Protein AF-A0A1I5XXB7-F1 (afdb_monomer)

Structure (mmCIF, N/CA/C/O backbone):
data_AF-A0A1I5XXB7-F1
#
_entry.id   AF-A0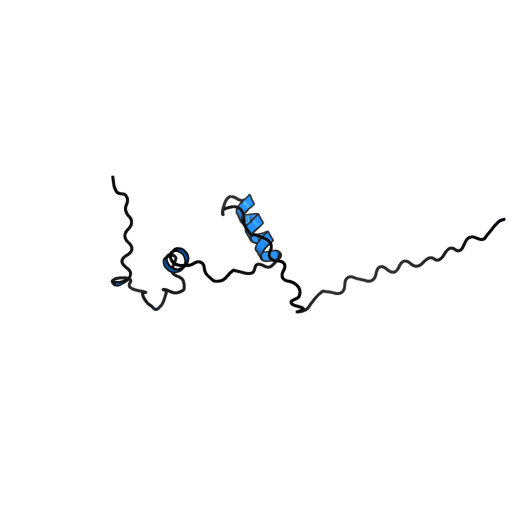A1I5XXB7-F1
#
loop_
_atom_site.group_PDB
_atom_site.id
_atom_site.type_symbol
_atom_site.label_atom_id
_atom_site.label_alt_id
_atom_site.label_comp_id
_atom_site.label_asym_id
_atom_site.label_entity_id
_atom_site.label_seq_id
_atom_site.pdbx_PDB_ins_code
_atom_site.Cartn_x
_atom_site.Cartn_y
_atom_site.Cartn_z
_atom_site.occupancy
_atom_site.B_iso_or_equiv
_atom_site.auth_seq_id
_atom_site.auth_comp_id
_atom_site.auth_asym_id
_atom_site.auth_atom_id
_atom_site.pdbx_PDB_model_num
ATOM 1 N N . MET A 1 1 ? -28.141 0.785 5.352 1.00 44.16 1 MET A N 1
ATOM 2 C CA . MET A 1 1 ? -27.498 -0.539 5.252 1.00 44.16 1 MET A CA 1
ATOM 3 C C . MET A 1 1 ? -26.033 -0.236 5.371 1.00 44.16 1 MET A C 1
ATOM 5 O O . MET A 1 1 ? -25.470 0.345 4.453 1.00 44.16 1 MET A O 1
ATOM 9 N N . ASP A 1 2 ? -25.494 -0.471 6.555 1.00 70.81 2 ASP A N 1
ATOM 10 C CA . ASP A 1 2 ? -24.186 0.022 6.954 1.00 70.81 2 ASP A CA 1
ATOM 11 C C . ASP A 1 2 ? -23.234 -1.173 6.949 1.00 70.81 2 ASP A C 1
ATOM 13 O O . ASP A 1 2 ? -23.117 -1.897 7.936 1.00 70.81 2 ASP A O 1
ATOM 17 N N . ASP A 1 3 ? -22.605 -1.409 5.795 1.00 82.19 3 ASP A N 1
ATOM 18 C CA . ASP A 1 3 ? -21.538 -2.399 5.591 1.00 82.19 3 ASP A CA 1
ATOM 19 C C . ASP A 1 3 ? -20.208 -1.864 6.154 1.00 82.19 3 ASP A C 1
ATOM 21 O O . ASP A 1 3 ? -19.216 -1.658 5.452 1.00 82.19 3 ASP A O 1
ATOM 25 N N . THR A 1 4 ? -20.202 -1.555 7.450 1.00 84.38 4 THR A N 1
ATOM 26 C CA . THR A 1 4 ? -19.033 -0.987 8.127 1.00 84.38 4 THR A CA 1
ATOM 27 C C . THR A 1 4 ? -18.162 -2.103 8.694 1.00 84.38 4 THR A C 1
ATOM 29 O O . THR A 1 4 ? -18.508 -2.738 9.690 1.00 84.38 4 THR A O 1
ATOM 32 N N . LEU A 1 5 ? -16.993 -2.315 8.086 1.00 84.06 5 LEU A N 1
ATOM 33 C CA . LEU A 1 5 ? -15.933 -3.161 8.634 1.00 84.06 5 LEU A CA 1
ATOM 34 C C . LEU A 1 5 ? -15.199 -2.413 9.763 1.00 84.06 5 LEU A C 1
ATOM 36 O O . LEU A 1 5 ? -14.614 -1.357 9.527 1.00 84.06 5 LEU A O 1
ATOM 40 N N . ILE A 1 6 ? -15.188 -2.979 10.974 1.00 88.44 6 ILE A N 1
ATOM 41 C CA . ILE A 1 6 ? -14.435 -2.458 12.128 1.00 88.44 6 ILE A CA 1
ATOM 42 C C . ILE A 1 6 ? -13.252 -3.387 12.417 1.00 88.44 6 ILE A C 1
ATOM 44 O O . ILE A 1 6 ? -13.439 -4.585 12.630 1.00 88.44 6 ILE A O 1
ATOM 48 N N . ILE A 1 7 ? -12.041 -2.828 12.453 1.00 89.00 7 ILE A N 1
ATOM 49 C CA . ILE A 1 7 ? -10.812 -3.545 12.816 1.00 89.00 7 ILE A CA 1
ATOM 50 C C . ILE A 1 7 ? -10.439 -3.178 14.255 1.00 89.00 7 ILE A C 1
ATOM 52 O O . ILE A 1 7 ? -10.097 -2.031 14.534 1.00 89.00 7 ILE A O 1
ATOM 56 N N . ASP A 1 8 ? -10.493 -4.158 15.159 1.00 90.94 8 ASP A N 1
ATOM 57 C CA . ASP A 1 8 ? -10.096 -4.001 16.562 1.00 90.94 8 ASP A CA 1
ATOM 58 C C . ASP A 1 8 ? -8.646 -4.464 16.767 1.00 90.94 8 ASP A C 1
ATOM 60 O O . ASP A 1 8 ? -8.351 -5.651 16.946 1.00 90.94 8 ASP A O 1
ATOM 64 N N . CYS A 1 9 ? -7.725 -3.502 16.730 1.00 90.81 9 CYS A N 1
ATOM 65 C CA . CYS A 1 9 ? -6.306 -3.752 16.952 1.00 90.81 9 CYS A CA 1
ATOM 66 C C . CYS A 1 9 ? -5.986 -4.175 18.395 1.00 90.81 9 CYS A C 1
ATOM 68 O O . CYS A 1 9 ? -4.945 -4.800 18.600 1.00 90.81 9 CYS A O 1
ATOM 70 N N . ASP A 1 10 ? -6.835 -3.876 19.384 1.00 91.31 10 ASP A N 1
ATOM 71 C CA . ASP A 1 10 ? -6.574 -4.217 20.787 1.00 91.31 10 ASP A CA 1
ATOM 72 C C . ASP A 1 10 ? -6.806 -5.704 21.080 1.00 91.31 10 ASP A C 1
ATOM 74 O O . ASP A 1 10 ? -6.163 -6.261 21.972 1.00 91.31 10 ASP A O 1
ATOM 78 N N . ARG A 1 11 ? -7.644 -6.375 20.280 1.00 92.12 11 ARG A N 1
ATOM 79 C CA . ARG A 1 11 ? -7.894 -7.824 20.364 1.00 92.12 11 ARG A CA 1
ATOM 80 C C . ARG A 1 11 ? -7.110 -8.654 19.335 1.00 92.12 11 ARG A C 1
ATOM 82 O O . ARG A 1 11 ? -7.296 -9.868 19.244 1.00 92.12 11 ARG A O 1
ATOM 89 N N . CYS A 1 12 ? -6.245 -8.034 18.535 1.00 92.25 12 CYS A N 1
ATOM 90 C CA . CYS A 1 12 ? -5.501 -8.745 17.498 1.00 92.25 12 CYS A CA 1
ATOM 91 C C . CYS A 1 12 ? -4.468 -9.709 18.115 1.00 92.25 12 CYS A C 1
ATOM 93 O O . CYS A 1 12 ? -3.550 -9.287 18.814 1.00 92.25 12 CYS A O 1
ATOM 95 N N . ALA A 1 13 ? -4.592 -11.010 17.825 1.00 94.19 13 ALA A N 1
ATOM 96 C CA . ALA A 1 13 ? -3.742 -12.059 18.402 1.00 94.19 13 ALA A CA 1
ATOM 97 C C . ALA A 1 13 ? -2.257 -11.966 17.998 1.00 94.19 13 ALA A C 1
ATOM 99 O O . ALA A 1 13 ? -1.413 -12.558 18.659 1.00 94.19 13 ALA A O 1
ATOM 100 N N . VAL A 1 14 ? -1.950 -11.232 16.925 1.00 92.50 14 VAL A N 1
ATOM 101 C CA . VAL A 1 14 ? -0.587 -11.020 16.403 1.00 92.50 14 VAL A CA 1
ATOM 102 C C . VAL A 1 14 ? -0.134 -9.560 16.536 1.00 92.50 14 VAL A C 1
ATOM 104 O O . VAL A 1 14 ? 0.794 -9.122 15.851 1.00 92.50 14 VAL A O 1
ATOM 107 N N . ARG A 1 15 ? -0.824 -8.768 17.373 1.00 90.88 15 ARG A N 1
ATOM 108 C CA . ARG A 1 15 ? -0.480 -7.362 17.611 1.00 90.88 15 ARG A CA 1
ATOM 109 C C . ARG A 1 15 ? 0.955 -7.261 18.130 1.00 90.88 15 ARG A C 1
ATOM 111 O O . ARG A 1 15 ? 1.333 -7.964 19.058 1.00 90.88 15 ARG A O 1
ATOM 118 N N . GLY A 1 16 ? 1.724 -6.338 17.565 1.00 87.06 16 GLY A N 1
ATOM 119 C CA . GLY A 1 16 ? 3.153 -6.197 17.835 1.00 87.06 16 GLY A CA 1
ATOM 120 C C . GLY A 1 16 ? 3.966 -7.050 16.871 1.00 87.06 16 GLY A C 1
ATOM 121 O O . GLY A 1 16 ? 4.641 -6.492 16.011 1.00 87.06 16 GLY A O 1
ATOM 122 N N . ASP A 1 17 ? 3.821 -8.371 16.953 1.00 93.25 17 ASP A N 1
ATOM 123 C CA . ASP A 1 17 ? 4.665 -9.328 16.226 1.00 93.25 17 ASP A CA 1
ATOM 124 C C . ASP A 1 17 ? 4.549 -9.215 14.699 1.00 93.25 17 ASP A C 1
ATOM 126 O O . ASP A 1 17 ? 5.557 -9.236 13.998 1.00 93.25 17 ASP A O 1
ATOM 130 N N . ALA A 1 18 ? 3.329 -9.055 14.176 1.00 90.06 18 ALA A N 1
ATOM 131 C CA . ALA A 1 18 ? 3.070 -8.987 12.732 1.00 90.06 18 ALA A CA 1
ATOM 132 C C . ALA A 1 18 ? 2.570 -7.611 12.264 1.00 90.06 18 ALA A C 1
ATOM 134 O O . ALA A 1 18 ? 2.185 -7.442 11.108 1.00 90.06 18 ALA A O 1
ATOM 135 N N . CYS A 1 19 ? 2.549 -6.602 13.142 1.00 88.31 19 CYS A N 1
ATOM 136 C CA . CYS A 1 19 ? 1.997 -5.287 12.799 1.00 88.31 19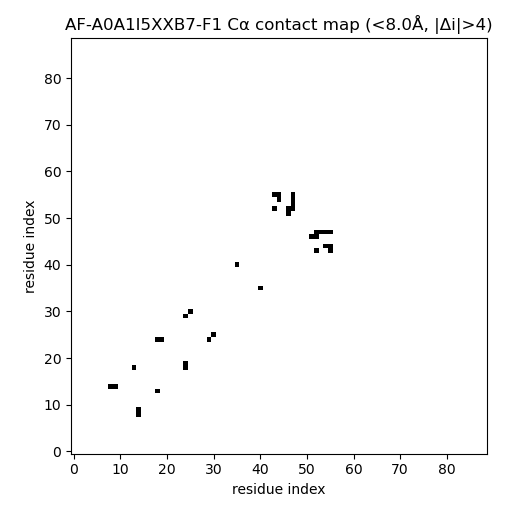 CYS A CA 1
ATOM 137 C C . CYS A 1 19 ? 2.747 -4.611 11.643 1.00 88.31 19 CYS A C 1
ATOM 139 O O . CYS A 1 19 ? 2.115 -3.937 10.833 1.00 88.31 19 CYS A O 1
ATOM 141 N N . ALA A 1 20 ? 4.062 -4.816 11.529 1.00 83.88 20 ALA A N 1
ATOM 142 C CA . ALA A 1 20 ? 4.868 -4.222 10.461 1.00 83.88 20 ALA A CA 1
ATOM 143 C C . ALA A 1 20 ? 4.479 -4.714 9.053 1.00 83.88 20 ALA A C 1
ATOM 145 O O . ALA A 1 20 ? 4.676 -3.982 8.089 1.00 83.88 20 ALA A O 1
ATOM 146 N N . ASP A 1 21 ? 3.887 -5.908 8.953 1.00 84.75 21 ASP A N 1
ATOM 147 C CA . ASP A 1 21 ? 3.474 -6.546 7.694 1.00 84.75 21 ASP A CA 1
ATOM 148 C C . ASP A 1 21 ? 1.937 -6.620 7.546 1.00 84.75 21 ASP A C 1
ATOM 150 O O . ASP A 1 21 ? 1.384 -7.246 6.645 1.00 84.75 21 ASP A O 1
ATOM 154 N N . CYS A 1 22 ? 1.192 -5.976 8.450 1.00 88.69 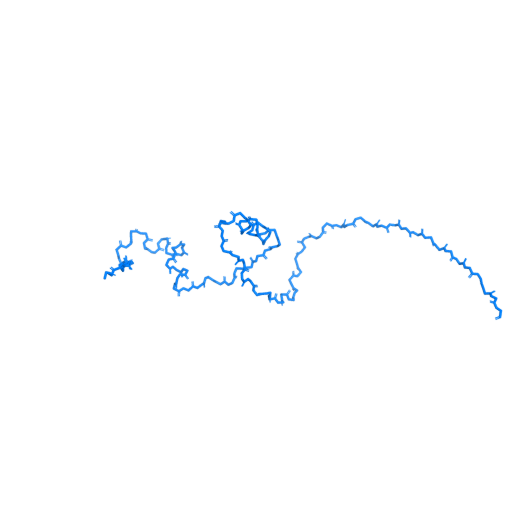22 CYS A N 1
ATOM 155 C CA . CYS A 1 22 ? -0.263 -5.928 8.378 1.00 88.69 22 CYS A CA 1
ATOM 156 C C . CYS A 1 22 ? -0.729 -4.903 7.333 1.00 88.69 22 CYS A C 1
ATOM 158 O O . CYS A 1 22 ? -0.234 -3.777 7.289 1.00 88.69 22 CYS A O 1
ATOM 160 N N . VAL A 1 23 ? -1.783 -5.226 6.573 1.00 87.12 23 VAL A N 1
ATOM 161 C CA . VAL A 1 23 ? -2.411 -4.303 5.603 1.00 87.12 23 VAL A CA 1
ATOM 162 C C . VAL A 1 23 ? -2.827 -2.959 6.219 1.00 87.12 23 VAL A C 1
ATOM 164 O O . VAL A 1 23 ? -2.785 -1.930 5.549 1.00 87.12 23 VAL A O 1
ATOM 167 N N . VAL A 1 24 ? -3.184 -2.940 7.510 1.00 88.50 24 VAL A N 1
ATOM 168 C CA . VAL A 1 24 ? -3.571 -1.715 8.231 1.00 88.50 24 VAL A CA 1
ATOM 169 C C . VAL A 1 24 ? -2.427 -0.702 8.263 1.00 88.50 24 VAL A C 1
ATOM 171 O O . VAL A 1 24 ? -2.679 0.495 8.164 1.00 88.50 24 VAL A O 1
ATOM 174 N N . SER A 1 25 ? -1.177 -1.162 8.332 1.00 84.38 25 SER A N 1
ATOM 175 C CA . SER A 1 25 ? -0.008 -0.283 8.319 1.00 84.38 25 SER A CA 1
ATOM 176 C C . SER A 1 25 ? 0.077 0.500 7.012 1.00 84.38 25 SER A C 1
ATOM 178 O O . SER A 1 25 ? 0.252 1.711 7.057 1.00 84.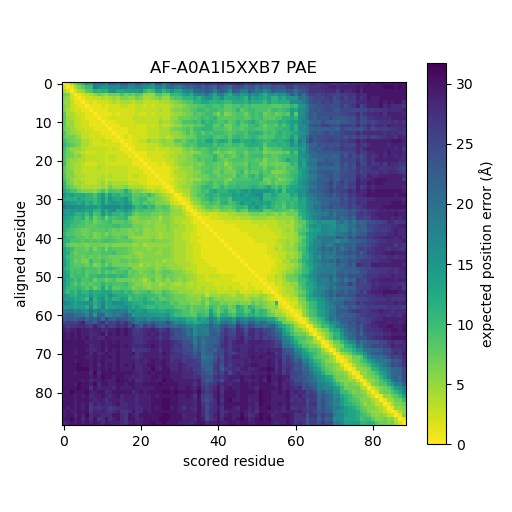38 25 SER A O 1
ATOM 180 N N . VAL A 1 26 ? -0.185 -0.149 5.871 1.00 84.75 26 VAL A N 1
ATOM 18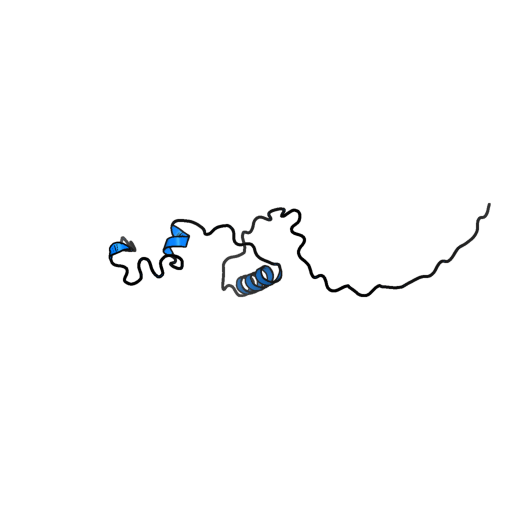1 C CA . VAL A 1 26 ? -0.240 0.506 4.550 1.00 84.75 26 VAL A CA 1
ATOM 182 C C . VAL A 1 26 ? -1.388 1.517 4.464 1.00 84.75 26 VAL A C 1
ATOM 184 O O . VAL A 1 26 ? -1.238 2.573 3.851 1.00 84.75 26 VAL A O 1
ATOM 187 N N . LEU A 1 27 ? -2.536 1.217 5.083 1.00 86.38 27 LEU A N 1
ATOM 188 C CA . LEU A 1 27 ? -3.694 2.119 5.094 1.00 86.38 27 LEU A CA 1
ATOM 189 C C . LEU A 1 27 ? -3.458 3.375 5.945 1.00 86.38 27 LEU A C 1
ATOM 191 O O . LEU A 1 27 ? -3.954 4.444 5.597 1.00 86.38 27 LEU A O 1
ATOM 195 N N . LEU A 1 28 ? -2.727 3.250 7.057 1.00 85.00 28 LEU A N 1
ATOM 196 C CA . LEU A 1 28 ? -2.428 4.364 7.963 1.00 85.00 28 LEU A CA 1
ATOM 197 C C . LEU A 1 28 ? -1.184 5.165 7.548 1.00 85.00 28 LEU A C 1
ATOM 199 O O . LEU A 1 28 ? -1.012 6.299 7.991 1.00 85.00 28 LEU A O 1
ATOM 203 N N . GLY A 1 29 ? -0.339 4.609 6.682 1.00 80.56 29 GLY A N 1
ATOM 204 C CA . GLY A 1 29 ? 0.794 5.300 6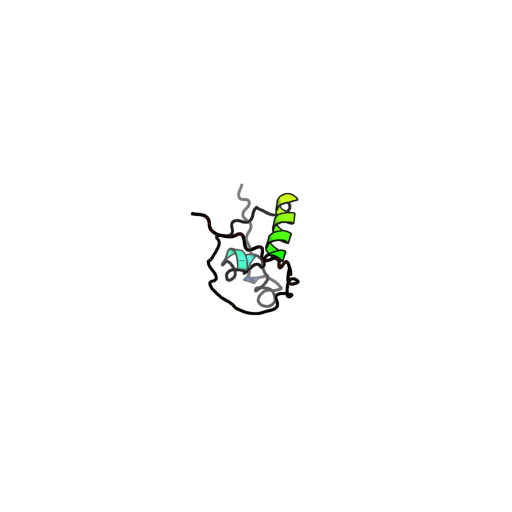.085 1.00 80.56 29 GLY A CA 1
ATOM 205 C C . GLY A 1 29 ? 1.419 4.464 4.979 1.00 80.56 29 GLY A C 1
ATOM 206 O O . GLY A 1 29 ? 1.727 3.289 5.172 1.00 80.56 29 GLY A O 1
ATOM 207 N N . ALA A 1 30 ? 1.642 5.073 3.814 1.00 71.75 30 ALA A N 1
ATOM 208 C CA . ALA A 1 30 ? 2.399 4.396 2.774 1.00 71.75 30 ALA A CA 1
ATOM 209 C C . ALA A 1 30 ? 3.810 4.082 3.309 1.00 71.75 30 ALA A C 1
ATOM 211 O O . ALA A 1 30 ? 4.420 4.955 3.940 1.00 71.75 30 ALA A O 1
ATOM 212 N N . PRO A 1 31 ? 4.344 2.872 3.068 1.00 67.56 31 PRO A N 1
ATOM 213 C CA . PRO A 1 31 ? 5.753 2.615 3.326 1.00 67.56 31 PRO A CA 1
ATOM 214 C C . PRO A 1 31 ? 6.621 3.645 2.576 1.00 67.56 31 PRO A C 1
A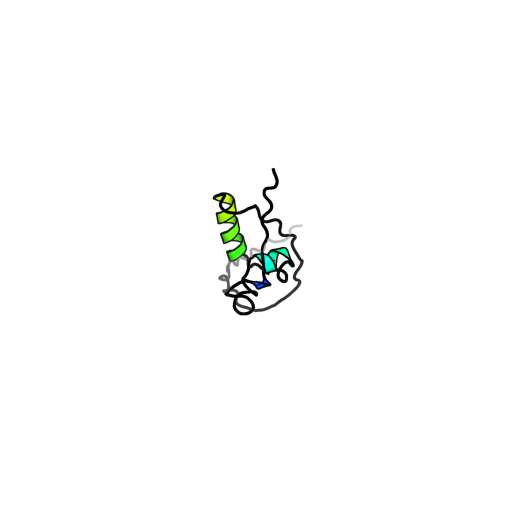TOM 216 O O . PRO A 1 31 ? 6.162 4.219 1.579 1.00 67.56 31 PRO A O 1
ATOM 219 N N . PRO A 1 32 ? 7.859 3.911 3.045 1.00 70.50 32 PRO A N 1
ATOM 220 C CA . PRO A 1 32 ? 8.782 4.779 2.319 1.00 70.50 32 PRO A CA 1
ATOM 221 C C . PRO A 1 32 ? 8.876 4.322 0.860 1.00 70.50 32 PRO A C 1
ATOM 223 O O . PRO A 1 32 ? 8.749 3.127 0.586 1.00 70.50 32 PRO A O 1
ATOM 226 N N . ALA A 1 33 ? 9.031 5.285 -0.056 1.00 72.50 33 ALA A N 1
ATOM 227 C CA . ALA A 1 33 ? 8.977 5.048 -1.497 1.00 72.50 33 ALA A CA 1
ATOM 228 C C . ALA A 1 33 ? 9.753 3.780 -1.877 1.00 72.50 33 ALA A C 1
ATOM 230 O O . ALA A 1 33 ? 10.930 3.638 -1.545 1.00 72.50 33 ALA A O 1
ATOM 231 N N . VAL A 1 34 ? 9.058 2.845 -2.525 1.00 73.88 34 VAL A N 1
ATOM 232 C CA . VAL A 1 34 ? 9.675 1.610 -2.998 1.00 73.88 34 VAL A CA 1
ATOM 233 C C . VAL A 1 34 ? 10.382 1.952 -4.303 1.00 73.88 34 VAL A C 1
ATOM 235 O O . VAL A 1 34 ? 9.738 2.387 -5.259 1.00 73.88 34 VAL A O 1
ATOM 238 N N . GLU A 1 35 ? 11.698 1.778 -4.322 1.00 80.38 35 GLU A N 1
ATOM 239 C CA . GLU A 1 35 ? 12.523 1.874 -5.526 1.00 80.38 35 GLU A CA 1
ATOM 240 C C . GLU A 1 35 ? 12.424 0.564 -6.298 1.00 80.38 35 GLU A C 1
ATOM 242 O O . GLU A 1 35 ? 12.494 -0.505 -5.698 1.00 80.38 35 GLU A O 1
ATOM 247 N N . TRP A 1 36 ? 12.167 0.663 -7.601 1.00 85.00 36 TRP A N 1
ATOM 248 C CA . TRP A 1 36 ? 11.930 -0.492 -8.463 1.00 85.00 36 TRP A CA 1
ATOM 249 C C . TRP A 1 36 ? 12.967 -0.482 -9.567 1.00 85.00 36 TRP A C 1
ATOM 251 O O . TRP A 1 36 ? 13.078 0.511 -10.299 1.00 85.00 36 TRP A O 1
ATOM 261 N N . ASP A 1 37 ? 13.683 -1.586 -9.718 1.00 87.56 37 ASP A N 1
ATOM 262 C CA . ASP A 1 37 ? 14.568 -1.761 -10.857 1.00 87.56 37 ASP A CA 1
ATOM 263 C C . ASP A 1 37 ? 13.775 -2.035 -12.152 1.00 87.56 37 ASP A C 1
ATOM 265 O O . ASP A 1 37 ? 12.542 -2.140 -12.177 1.00 87.56 37 ASP A O 1
ATOM 269 N N . ASP A 1 38 ? 14.478 -2.089 -13.283 1.00 89.69 38 ASP A N 1
ATOM 270 C CA . ASP A 1 38 ? 13.827 -2.278 -14.578 1.00 89.69 38 ASP A CA 1
ATOM 271 C C . ASP A 1 38 ? 13.217 -3.676 -14.760 1.00 89.69 38 ASP A C 1
ATOM 273 O O . ASP A 1 38 ? 12.261 -3.823 -15.529 1.00 89.69 38 ASP A O 1
ATOM 277 N N . ASP A 1 39 ? 13.741 -4.696 -14.080 1.00 92.88 39 ASP A N 1
ATOM 278 C CA . ASP A 1 39 ? 13.235 -6.065 -14.157 1.00 92.88 39 ASP A CA 1
ATOM 279 C C . ASP A 1 39 ? 11.931 -6.188 -13.357 1.00 92.88 39 ASP A C 1
ATOM 281 O O . ASP A 1 39 ? 10.933 -6.696 -13.877 1.00 92.88 39 ASP A O 1
ATOM 285 N N . GLU A 1 40 ? 11.886 -5.627 -12.149 1.00 92.50 40 GLU A N 1
ATOM 286 C CA . GLU A 1 40 ? 10.693 -5.539 -11.301 1.00 92.50 40 GLU A CA 1
ATOM 287 C C . GLU A 1 40 ? 9.572 -4.757 -11.995 1.00 92.50 40 GLU A C 1
ATOM 289 O O . GLU A 1 40 ? 8.411 -5.183 -12.040 1.00 92.50 40 GLU A O 1
ATOM 294 N N . ARG A 1 41 ? 9.921 -3.636 -12.632 1.00 91.12 41 ARG A N 1
ATOM 295 C CA . ARG A 1 41 ? 8.969 -2.812 -13.387 1.00 91.12 41 ARG A CA 1
ATOM 296 C C . ARG A 1 41 ? 8.394 -3.562 -14.587 1.00 91.12 41 ARG A C 1
ATOM 298 O O . ARG A 1 41 ? 7.201 -3.431 -14.876 1.00 91.12 41 ARG A O 1
ATOM 305 N N . ARG A 1 42 ? 9.206 -4.392 -15.255 1.00 91.88 42 ARG A N 1
ATOM 306 C CA . ARG A 1 42 ? 8.741 -5.294 -16.322 1.00 91.88 42 ARG A CA 1
ATOM 307 C C . ARG A 1 42 ? 7.849 -6.409 -15.783 1.00 91.88 42 ARG A C 1
ATOM 309 O O . ARG A 1 42 ? 6.808 -6.671 -16.385 1.00 91.88 42 ARG A O 1
ATOM 316 N N . ALA A 1 43 ? 8.205 -7.025 -14.658 1.00 94.88 43 ALA A N 1
ATOM 317 C CA . ALA A 1 43 ? 7.401 -8.073 -14.032 1.00 94.88 43 ALA A CA 1
ATOM 318 C C . ALA A 1 43 ? 6.000 -7.561 -13.676 1.00 94.88 43 ALA A C 1
ATOM 320 O O . ALA A 1 43 ? 4.991 -8.182 -14.010 1.00 94.88 43 ALA A O 1
ATOM 321 N N . ILE A 1 44 ? 5.918 -6.375 -13.079 1.00 93.12 44 ILE A N 1
ATOM 322 C CA . ILE A 1 44 ? 4.635 -5.786 -12.693 1.00 93.12 44 ILE A CA 1
ATOM 323 C C . ILE A 1 44 ? 3.859 -5.322 -13.927 1.00 93.12 44 ILE A C 1
ATOM 325 O O . ILE A 1 44 ? 2.641 -5.485 -13.974 1.00 93.12 44 ILE A O 1
ATOM 329 N N . GLY A 1 45 ? 4.545 -4.843 -14.969 1.00 92.75 45 GLY A N 1
ATOM 330 C CA . GLY A 1 45 ? 3.938 -4.625 -16.283 1.00 92.75 45 GLY A CA 1
ATOM 331 C C . GLY A 1 45 ? 3.242 -5.880 -16.825 1.00 92.75 45 GLY A C 1
ATOM 332 O O . GLY A 1 45 ? 2.107 -5.794 -17.285 1.00 92.75 45 GLY A O 1
ATOM 333 N N . ALA A 1 46 ? 3.857 -7.059 -16.692 1.00 96.06 46 ALA A N 1
ATOM 334 C CA . ALA A 1 46 ? 3.231 -8.319 -17.097 1.00 96.06 46 ALA A CA 1
ATOM 335 C C . ALA A 1 46 ? 1.971 -8.645 -16.271 1.00 96.06 46 ALA A C 1
ATOM 337 O O . ALA A 1 46 ? 0.973 -9.101 -16.830 1.00 96.06 46 ALA A O 1
ATOM 338 N N . LEU A 1 47 ? 1.975 -8.361 -14.962 1.00 95.56 47 LEU A N 1
ATOM 339 C CA . LEU A 1 47 ? 0.788 -8.530 -14.112 1.00 95.56 47 LEU A CA 1
ATOM 340 C C . LEU A 1 47 ? -0.352 -7.584 -14.510 1.00 95.56 47 LEU A C 1
ATOM 342 O O . LEU A 1 47 ? -1.519 -7.976 -14.471 1.00 95.56 47 LEU A O 1
ATOM 346 N N . VAL A 1 48 ? -0.022 -6.353 -14.906 1.00 96.25 48 VAL A N 1
ATOM 347 C CA . VAL A 1 48 ? -0.993 -5.369 -15.404 1.00 96.25 48 VAL A CA 1
ATOM 348 C C . VAL A 1 48 ? -1.635 -5.848 -16.701 1.00 96.25 48 VAL A C 1
ATOM 350 O O . VAL A 1 48 ? -2.858 -5.825 -16.813 1.00 96.25 48 VAL A O 1
ATOM 353 N N . GLU A 1 49 ? -0.836 -6.302 -17.668 1.00 95.56 49 GLU A N 1
ATOM 354 C CA . GLU A 1 49 ? -1.352 -6.781 -18.957 1.00 95.56 49 GLU A CA 1
ATOM 355 C C . GLU A 1 49 ? -2.192 -8.059 -18.803 1.00 95.56 49 GLU A C 1
ATOM 357 O O . GLU A 1 49 ? -3.150 -8.269 -19.543 1.00 95.56 49 GLU A O 1
ATOM 362 N N . ALA A 1 50 ? -1.908 -8.868 -17.781 1.00 97.31 50 ALA A N 1
ATOM 363 C CA . ALA A 1 50 ? -2.743 -10.001 -17.393 1.00 97.31 50 ALA A CA 1
ATOM 364 C C . ALA A 1 50 ? -4.003 -9.613 -16.585 1.00 97.31 50 ALA A C 1
ATOM 366 O O . ALA A 1 50 ? -4.808 -10.485 -16.261 1.00 97.31 50 ALA A O 1
ATOM 367 N N . GLY A 1 51 ? -4.183 -8.336 -16.226 1.00 95.69 51 GLY A N 1
ATOM 368 C CA . GLY A 1 51 ? -5.326 -7.854 -15.443 1.00 95.69 51 GLY A CA 1
ATOM 369 C C . GLY A 1 51 ? -5.293 -8.231 -13.958 1.00 95.69 51 GLY A C 1
ATOM 370 O O . GLY A 1 51 ? -6.320 -8.153 -13.288 1.00 95.69 51 GLY A O 1
ATOM 371 N N . MET A 1 52 ? -4.134 -8.639 -13.435 1.00 96.06 52 MET A N 1
ATOM 372 C CA . MET A 1 52 ? -3.979 -9.090 -12.047 1.00 96.06 52 MET A CA 1
ATOM 373 C C . MET A 1 52 ? -3.751 -7.941 -11.060 1.00 96.06 52 MET A C 1
ATOM 375 O O . MET A 1 52 ? -4.040 -8.089 -9.874 1.00 96.06 52 MET A O 1
ATOM 379 N N . VAL A 1 53 ? -3.240 -6.798 -11.528 1.00 92.56 53 VAL A N 1
ATOM 380 C CA . VAL A 1 53 ? -2.976 -5.616 -10.692 1.00 92.56 53 VAL A CA 1
ATOM 381 C C . VAL A 1 53 ? -3.329 -4.312 -11.423 1.00 92.56 53 VAL A C 1
ATOM 383 O O . VAL A 1 53 ? -3.349 -4.280 -12.658 1.00 92.56 53 VAL A O 1
ATOM 386 N N . PRO A 1 54 ? -3.594 -3.207 -10.697 1.00 89.00 54 PRO A N 1
ATOM 387 C CA . PRO A 1 54 ? -3.813 -1.895 -11.304 1.00 89.00 54 PRO A CA 1
ATOM 388 C C . PRO A 1 54 ? -2.583 -1.379 -12.065 1.00 89.00 54 PRO A C 1
ATOM 390 O O . PRO A 1 54 ? -1.448 -1.683 -11.703 1.00 89.00 54 PRO A O 1
ATOM 393 N N . ARG A 1 55 ? -2.795 -0.535 -13.089 1.00 87.75 55 ARG A N 1
ATOM 394 C CA . ARG A 1 55 ? -1.687 0.071 -13.852 1.00 87.75 55 ARG A CA 1
ATOM 395 C C . ARG A 1 55 ? -0.757 0.879 -12.938 1.00 87.75 55 ARG A C 1
ATOM 397 O O . ARG A 1 55 ? -1.229 1.646 -12.096 1.00 87.75 55 ARG A O 1
ATOM 404 N N . LEU A 1 56 ? 0.549 0.771 -13.186 1.00 79.06 56 LEU A N 1
ATOM 405 C CA . LEU A 1 56 ? 1.589 1.560 -12.522 1.00 79.06 56 LEU A CA 1
ATOM 406 C C . LEU A 1 56 ? 1.345 3.065 -12.720 1.00 79.06 56 LEU A C 1
ATOM 408 O O . LEU A 1 56 ? 1.294 3.549 -13.849 1.00 79.06 56 LEU A O 1
ATOM 412 N N . ARG A 1 57 ? 1.212 3.804 -11.612 1.00 78.19 57 ARG A N 1
ATOM 413 C CA . ARG A 1 57 ? 1.107 5.278 -11.566 1.00 78.19 57 ARG A CA 1
ATOM 414 C C . ARG A 1 57 ? 2.385 5.901 -11.000 1.00 78.19 57 ARG A C 1
ATOM 416 O O . ARG A 1 57 ? 2.326 6.816 -10.184 1.00 78.19 57 ARG A O 1
ATOM 423 N N . LEU A 1 58 ? 3.533 5.340 -11.373 1.00 71.69 58 LEU A N 1
ATOM 424 C CA . LEU A 1 58 ? 4.829 5.838 -10.926 1.00 71.69 58 LEU A CA 1
ATOM 425 C C . LEU A 1 58 ? 5.101 7.199 -11.572 1.00 71.69 58 LEU A C 1
ATOM 427 O O . LEU A 1 58 ? 4.910 7.367 -12.777 1.00 71.69 58 LEU A O 1
ATOM 431 N N . VAL A 1 59 ? 5.560 8.155 -10.771 1.00 74.06 59 VAL A N 1
ATOM 432 C CA . VAL A 1 59 ? 6.104 9.422 -11.262 1.00 74.06 59 VAL A CA 1
ATOM 433 C C . VAL A 1 59 ? 7.621 9.248 -11.310 1.00 74.06 59 VAL A C 1
ATOM 435 O O . VAL A 1 59 ? 8.198 8.953 -10.265 1.00 74.06 59 VAL A O 1
ATOM 438 N N . PRO A 1 60 ? 8.274 9.371 -12.481 1.00 68.94 60 PRO A N 1
ATOM 439 C CA . PRO A 1 60 ? 9.725 9.283 -12.560 1.00 68.94 60 PRO A CA 1
ATOM 440 C C . PRO A 1 60 ? 10.376 10.317 -11.639 1.00 68.94 60 PRO A C 1
ATOM 442 O O . PRO A 1 60 ? 10.086 11.509 -11.734 1.00 68.94 60 PRO A O 1
ATOM 445 N N . THR A 1 61 ? 11.244 9.852 -10.747 1.00 66.38 61 THR A N 1
ATOM 446 C CA . THR A 1 61 ? 12.154 10.693 -9.973 1.00 66.38 61 THR A CA 1
ATOM 447 C C . THR A 1 61 ? 13.521 10.635 -10.638 1.00 66.38 61 THR A C 1
ATOM 449 O O . THR A 1 61 ? 14.050 9.550 -10.880 1.00 66.38 61 THR A O 1
ATOM 452 N N . ASP A 1 62 ? 14.093 11.794 -10.962 1.00 62.47 62 ASP A N 1
ATOM 453 C CA . ASP A 1 62 ? 15.443 11.883 -11.517 1.00 62.47 62 ASP A CA 1
ATOM 454 C C . ASP A 1 62 ? 16.464 11.508 -10.430 1.00 62.47 62 ASP A C 1
ATOM 456 O O . ASP A 1 62 ? 17.013 12.367 -9.738 1.00 62.47 62 ASP A O 1
ATOM 460 N N . HIS A 1 63 ? 16.721 10.212 -10.247 1.00 58.00 63 HIS A N 1
ATOM 461 C CA . HIS A 1 63 ? 17.813 9.733 -9.400 1.00 58.00 63 HIS A CA 1
ATOM 462 C C . HIS A 1 63 ? 19.139 9.950 -10.126 1.00 58.00 63 HIS A C 1
ATOM 464 O O . HIS A 1 63 ? 19.700 9.054 -10.759 1.00 58.00 63 HIS A O 1
ATOM 470 N N . ALA A 1 64 ? 19.643 11.181 -10.066 1.00 54.94 64 ALA A N 1
ATOM 471 C CA . ALA A 1 64 ? 20.977 11.509 -10.535 1.00 54.94 64 ALA A CA 1
ATOM 472 C C . ALA A 1 64 ? 22.037 10.823 -9.648 1.00 54.94 64 ALA A C 1
ATOM 474 O O . ALA A 1 64 ? 22.489 11.377 -8.651 1.00 54.94 64 ALA A O 1
ATOM 475 N N . GLY A 1 65 ? 22.467 9.629 -10.064 1.00 54.78 65 GLY A N 1
ATOM 476 C CA . GLY A 1 65 ? 23.833 9.143 -9.855 1.00 54.78 65 GLY A CA 1
ATOM 477 C C . GLY A 1 65 ? 24.107 8.335 -8.585 1.00 54.78 65 GLY A C 1
ATOM 478 O O . GLY A 1 65 ? 24.901 8.753 -7.750 1.00 54.78 65 GLY A O 1
ATOM 479 N N . GLY A 1 66 ? 23.566 7.120 -8.496 1.00 46.59 66 GLY A N 1
ATOM 480 C CA . GLY A 1 66 ? 24.146 6.052 -7.678 1.00 46.59 66 GLY A CA 1
ATOM 481 C C . GLY A 1 66 ? 24.982 5.113 -8.547 1.00 46.59 66 GLY A C 1
ATOM 482 O O . GLY A 1 66 ? 24.467 4.133 -9.071 1.00 46.59 66 GLY A O 1
ATOM 483 N N . THR A 1 67 ? 26.269 5.403 -8.748 1.00 56.44 67 THR A N 1
ATOM 484 C CA . THR A 1 67 ? 27.204 4.462 -9.387 1.00 56.44 67 THR A CA 1
ATOM 485 C C . THR A 1 67 ? 27.455 3.261 -8.471 1.00 56.44 67 THR A C 1
ATOM 487 O O . THR A 1 67 ? 28.243 3.363 -7.533 1.00 56.44 67 THR A O 1
ATOM 490 N N . GLY A 1 68 ? 26.833 2.120 -8.773 1.00 49.81 68 GLY A N 1
ATOM 491 C CA . GLY A 1 68 ? 27.199 0.799 -8.252 1.00 49.81 68 GLY A CA 1
ATOM 492 C C . GLY A 1 68 ? 27.123 -0.243 -9.374 1.00 49.81 68 GLY A C 1
ATOM 493 O O . GLY A 1 68 ? 26.040 -0.508 -9.880 1.00 49.81 68 GLY A O 1
ATOM 494 N N . GLY A 1 69 ? 28.284 -0.755 -9.812 1.00 52.06 69 GLY A N 1
ATOM 495 C CA . GLY A 1 69 ? 28.472 -1.689 -10.941 1.00 52.06 69 GLY A CA 1
ATOM 496 C C . GLY A 1 69 ? 27.739 -3.033 -10.790 1.00 52.06 69 GLY A C 1
ATOM 497 O O . GLY A 1 69 ? 27.345 -3.404 -9.694 1.00 52.06 69 GLY A O 1
ATOM 498 N N . ASN A 1 70 ? 27.508 -3.822 -11.843 1.00 58.75 70 ASN A N 1
ATOM 499 C CA . ASN A 1 70 ? 28.376 -4.131 -12.981 1.00 58.75 70 ASN A CA 1
ATOM 500 C C . ASN A 1 70 ? 27.629 -4.029 -14.320 1.00 58.75 70 ASN A C 1
ATOM 502 O O . ASN A 1 70 ? 26.617 -4.694 -14.516 1.00 58.75 70 ASN A O 1
ATOM 506 N N . ALA A 1 71 ? 28.179 -3.274 -15.271 1.00 57.84 71 ALA A N 1
ATOM 5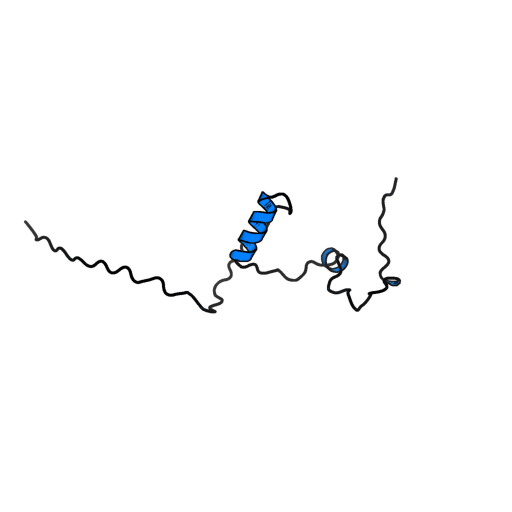07 C CA . ALA A 1 71 ? 27.840 -3.450 -16.676 1.00 57.84 71 ALA A CA 1
ATOM 508 C C . ALA A 1 71 ? 28.775 -4.513 -17.266 1.00 57.84 71 ALA A C 1
ATOM 510 O O . ALA A 1 71 ? 29.996 -4.336 -17.251 1.00 57.84 71 ALA A O 1
ATOM 511 N N . ASP A 1 72 ? 28.210 -5.598 -17.792 1.00 56.94 72 ASP A N 1
ATOM 512 C CA . ASP A 1 72 ? 28.921 -6.476 -18.721 1.00 56.94 72 ASP A CA 1
ATOM 513 C C . ASP A 1 72 ? 29.507 -5.623 -19.864 1.00 56.94 72 ASP A C 1
ATOM 515 O O . ASP A 1 72 ? 28.775 -4.828 -20.471 1.00 56.94 72 ASP A O 1
ATOM 519 N N . PRO A 1 73 ? 30.809 -5.728 -20.189 1.00 56.19 73 PRO A N 1
ATOM 520 C CA . PRO A 1 73 ? 31.361 -4.973 -21.298 1.00 56.19 73 PRO A CA 1
ATOM 521 C C . PRO A 1 73 ? 30.789 -5.516 -22.612 1.00 56.19 73 PRO A C 1
ATOM 523 O O . PRO A 1 73 ? 31.135 -6.607 -23.068 1.00 56.19 73 PRO A O 1
ATOM 526 N N . ALA A 1 74 ? 29.928 -4.725 -23.256 1.00 57.12 74 ALA A N 1
ATOM 527 C CA . ALA A 1 74 ? 29.488 -4.986 -24.621 1.00 57.12 74 ALA A CA 1
ATOM 528 C C . ALA A 1 74 ? 30.714 -5.112 -25.556 1.00 57.12 74 ALA A C 1
ATOM 530 O O . ALA A 1 74 ? 31.644 -4.301 -25.464 1.00 57.12 74 ALA A O 1
ATOM 531 N N . PRO A 1 75 ? 30.754 -6.096 -26.476 1.00 48.31 75 PRO A N 1
ATOM 532 C CA . PRO A 1 75 ? 31.935 -6.329 -27.294 1.00 48.31 75 PRO A CA 1
ATOM 533 C C . PRO A 1 75 ? 32.197 -5.162 -28.252 1.00 48.31 75 PRO A C 1
ATOM 535 O O . PRO A 1 75 ? 31.308 -4.681 -28.960 1.00 48.31 75 PRO A O 1
ATOM 538 N N . ALA A 1 76 ? 33.463 -4.746 -28.302 1.00 61.16 76 ALA A N 1
ATOM 539 C CA . ALA A 1 76 ? 33.968 -3.706 -29.184 1.00 61.16 76 ALA A CA 1
ATOM 540 C C . ALA A 1 76 ? 33.663 -4.029 -30.656 1.00 61.16 76 ALA A C 1
ATOM 542 O O . ALA A 1 76 ? 34.265 -4.925 -31.257 1.00 61.16 76 ALA A O 1
ATOM 543 N N . ARG A 1 77 ? 32.766 -3.255 -31.279 1.00 60.03 77 ARG A N 1
ATOM 544 C CA . ARG A 1 77 ? 32.607 -3.263 -32.738 1.00 60.03 77 ARG A CA 1
ATOM 545 C C . ARG A 1 77 ? 33.785 -2.541 -33.382 1.00 60.03 77 ARG A C 1
ATOM 547 O O . ARG A 1 77 ? 33.768 -1.339 -33.625 1.00 60.03 77 ARG A O 1
ATOM 554 N N . GLN A 1 78 ? 34.820 -3.319 -33.666 1.00 64.06 78 GLN A N 1
ATOM 555 C CA . GLN A 1 78 ? 35.925 -2.938 -34.529 1.00 64.06 78 GLN A CA 1
ATOM 556 C C . GLN A 1 78 ? 35.426 -2.873 -35.979 1.00 64.06 78 GLN A C 1
ATOM 558 O O . GLN A 1 78 ? 35.098 -3.896 -36.573 1.00 64.06 78 GLN A O 1
ATOM 563 N N . ALA A 1 79 ? 35.396 -1.684 -36.575 1.00 59.31 79 ALA A N 1
ATOM 564 C CA . ALA A 1 79 ? 35.294 -1.539 -38.025 1.00 59.31 79 ALA A CA 1
ATOM 565 C C . ALA A 1 79 ? 36.050 -0.287 -38.465 1.00 59.31 79 ALA A C 1
ATOM 567 O O . ALA A 1 79 ? 35.489 0.769 -38.749 1.00 59.31 79 ALA A O 1
ATOM 568 N N . GLY A 1 80 ? 37.374 -0.418 -38.511 1.00 61.81 80 GLY A N 1
ATOM 569 C CA . GLY A 1 80 ? 38.187 0.489 -39.297 1.00 61.81 80 GLY A CA 1
ATOM 570 C C . GLY A 1 80 ? 37.807 0.398 -40.775 1.00 61.81 80 GLY A C 1
ATOM 571 O O . GLY A 1 80 ? 37.531 -0.683 -41.287 1.00 61.81 80 GLY A O 1
ATOM 572 N N . ARG A 1 81 ? 37.852 1.540 -41.462 1.00 65.19 81 ARG A N 1
ATOM 573 C CA . ARG A 1 81 ? 38.479 1.699 -42.785 1.00 65.19 81 ARG A CA 1
ATOM 574 C C . ARG A 1 81 ? 38.513 3.183 -43.134 1.00 65.19 81 ARG A C 1
ATOM 576 O O . ARG A 1 81 ? 37.533 3.777 -43.563 1.00 65.19 81 ARG A O 1
ATOM 583 N N . ARG A 1 82 ? 39.698 3.773 -42.973 1.00 66.75 82 ARG A N 1
ATOM 584 C CA . ARG A 1 82 ? 40.053 5.042 -43.611 1.00 66.75 82 ARG A CA 1
ATOM 585 C C . ARG A 1 82 ? 39.972 4.848 -45.129 1.00 66.75 82 ARG A C 1
ATOM 587 O O . ARG A 1 82 ? 40.678 3.997 -45.665 1.00 66.75 82 ARG A O 1
ATOM 594 N N . ARG A 1 83 ? 39.204 5.6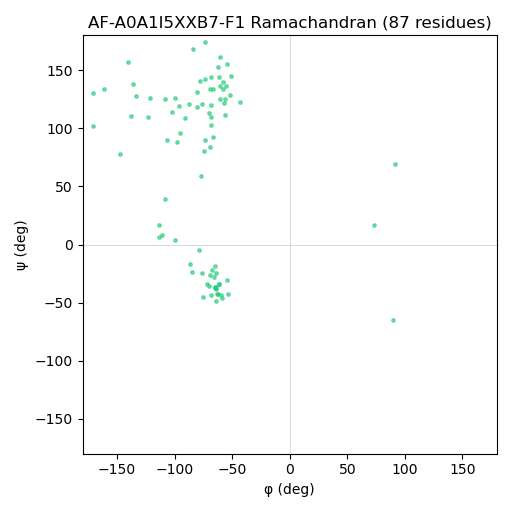81 -45.829 1.00 65.12 83 ARG A N 1
ATOM 595 C CA . ARG A 1 83 ? 39.500 6.037 -47.223 1.00 65.12 83 ARG A CA 1
ATOM 596 C C . ARG A 1 83 ? 39.617 7.555 -47.311 1.00 65.12 83 ARG A C 1
ATOM 598 O O . ARG A 1 83 ? 38.639 8.272 -47.151 1.00 65.12 83 ARG A O 1
ATOM 605 N N . ARG A 1 84 ? 40.851 8.024 -47.517 1.00 65.62 84 ARG A N 1
ATOM 606 C CA . ARG A 1 84 ? 41.140 9.364 -48.047 1.00 65.62 84 ARG A CA 1
ATOM 607 C C . ARG A 1 84 ? 40.687 9.406 -49.508 1.00 65.62 84 ARG A C 1
ATOM 609 O O . ARG A 1 84 ? 40.902 8.424 -50.215 1.00 65.62 84 ARG A O 1
ATOM 616 N N . VAL A 1 85 ? 40.163 10.542 -49.960 1.00 63.69 85 VAL A N 1
ATOM 617 C CA . VAL A 1 85 ? 40.030 10.882 -51.388 1.00 63.69 85 VAL A CA 1
ATOM 618 C C . VAL A 1 85 ? 40.463 12.356 -51.570 1.00 63.69 85 VAL A C 1
ATOM 620 O O . VAL A 1 85 ? 40.197 13.157 -50.671 1.00 63.69 85 VAL A O 1
ATOM 623 N N . PRO A 1 86 ? 41.233 12.691 -52.629 1.00 64.62 86 PRO A N 1
ATOM 624 C CA . PRO A 1 86 ? 42.035 13.920 -52.735 1.00 64.62 86 PRO A CA 1
ATOM 625 C C . PRO A 1 86 ? 41.276 15.171 -53.218 1.00 64.62 86 PRO A C 1
ATOM 627 O O . PRO A 1 86 ? 40.155 15.090 -53.709 1.00 64.62 86 PRO A O 1
ATOM 630 N N . ARG A 1 87 ? 41.940 16.332 -53.077 1.00 58.16 87 ARG A N 1
ATOM 631 C CA . ARG A 1 87 ? 41.517 17.667 -53.542 1.00 58.16 87 ARG A CA 1
ATOM 632 C C . ARG A 1 87 ? 41.628 17.841 -55.065 1.00 58.16 87 ARG A C 1
ATOM 634 O O . ARG A 1 87 ? 42.644 17.457 -55.635 1.00 58.16 87 ARG A O 1
ATOM 641 N N . ALA A 1 88 ? 40.656 18.547 -55.647 1.00 55.44 88 ALA A N 1
ATOM 642 C CA . ALA A 1 88 ? 40.726 19.329 -56.892 1.00 55.44 88 ALA A CA 1
ATOM 643 C C . ALA A 1 88 ? 39.529 20.312 -56.872 1.00 55.44 88 ALA A C 1
ATOM 645 O O . ALA A 1 88 ? 38.442 19.886 -56.490 1.00 55.44 88 ALA A O 1
ATOM 646 N N . GLY A 1 89 ? 39.627 21.607 -57.180 1.00 48.75 89 GLY A N 1
ATOM 647 C CA . GLY A 1 89 ? 40.735 22.465 -57.602 1.00 48.75 89 GLY A CA 1
ATOM 648 C C . GLY A 1 89 ? 40.430 23.923 -57.254 1.00 48.75 89 GLY A C 1
ATOM 649 O O . GLY A 1 89 ? 39.366 24.166 -56.640 1.00 48.75 89 GLY A O 1
#

Sequence (89 aa):
MDDTLIIDCDRCAVRGDACADCVVSVLLGAPPAVEWDDDERRAIGALVEAGMVPRLRLVPTDHAGGTGGNADPAPARQAGRRRRVPRAG

pLDDT: mean 76.95, std 15.36, range [44.16, 97.31]

Mean predicted aligned error: 15.78 Å

Foldseek 3Di:
DDPDDDDDLVPDPCRPPCPVVDPVVCVVDNDPDDDDDPVRVVVVVVCVVVVNDPDDPDDDDPPPDDDDDDDDDDDDPDDDDDDDDDDDD

Radius of gyration: 27.09 Å; Cα contacts (8 Å, |Δi|>4): 18; chains: 1; bounding box: 70×34×78 Å

Solvent-accessible surface area (backbone atoms only — not comparable to full-atom values): 6563 Å² total; per-residue (Å²): 136,82,89,74,86,80,85,63,68,89,75,41,93,52,60,74,83,46,44,90,78,34,72,63,45,52,74,79,41,72,71,77,84,82,85,72,55,75,65,57,53,49,54,53,48,52,36,30,78,70,67,76,44,80,77,87,82,79,76,91,71,88,76,84,76,83,92,73,87,84,79,80,82,75,79,82,84,82,75,88,78,92,79,88,82,85,92,84,132

Organism: NCBI:txid587909

Secondary structure (DSSP, 8-state):
--------GGG-TTTTTSGGGSHHHHHHSPPS-----HHHHHHHHHHHHTTSSPPP-PPPP----------------------------